Protein AF-A0A101HZG8-F1 (afdb_monomer)

pLDDT: mean 70.53, std 13.23, range [39.75, 89.06]

Radius of gyration: 19.0 Å; Cα contacts (8 Å, |Δi|>4): 57; chains: 1; bounding box: 35×43×52 Å

Organism: NCBI:txid1635277

Mean predicted aligned error: 13.0 Å

Sequence (69 aa):
MEGAHIGIWSNGDEIIRLHREDPDLFVEIPQIPKVSETLKDILTERRTFKWLEKHNELKQGKIHLKKFY

Structure (mmCIF, N/CA/C/O backbone):
data_AF-A0A101HZG8-F1
#
_entry.id   AF-A0A101HZG8-F1
#
loop_
_atom_site.group_PDB
_atom_site.id
_atom_site.type_symbol
_atom_site.label_atom_id
_atom_site.label_alt_id
_atom_site.label_comp_id
_atom_site.label_asym_id
_atom_site.label_entity_id
_atom_site.label_seq_id
_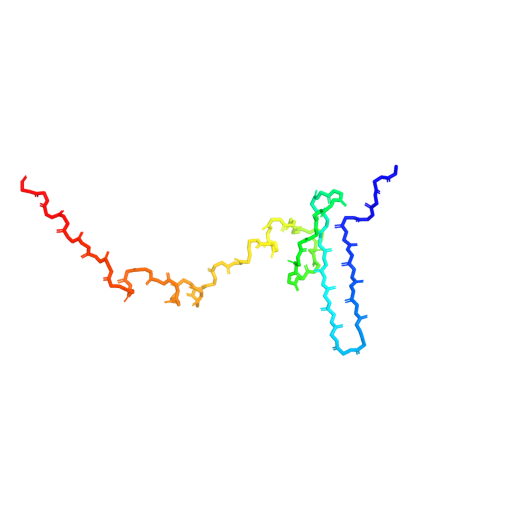atom_site.pdbx_PDB_ins_code
_atom_site.Cartn_x
_atom_site.Cartn_y
_atom_site.Cartn_z
_atom_site.occupancy
_atom_site.B_iso_or_equiv
_atom_site.auth_seq_id
_atom_site.auth_comp_id
_atom_site.auth_asym_id
_atom_site.auth_atom_id
_atom_site.pdbx_PDB_model_num
ATOM 1 N N . MET A 1 1 ? 20.948 5.999 -14.463 1.00 39.75 1 MET A N 1
ATOM 2 C CA . MET A 1 1 ? 19.635 5.507 -14.922 1.00 39.75 1 MET A CA 1
ATOM 3 C C . MET A 1 1 ? 18.849 5.181 -13.674 1.00 39.75 1 MET A C 1
ATOM 5 O O . MET A 1 1 ? 19.111 4.156 -13.056 1.00 39.75 1 MET A O 1
ATOM 9 N N . GLU A 1 2 ? 18.008 6.110 -13.228 1.00 55.62 2 GLU A N 1
ATOM 10 C CA . GLU A 1 2 ? 17.077 5.837 -12.133 1.00 55.62 2 GLU A CA 1
ATOM 11 C C . GLU A 1 2 ? 16.140 4.712 -12.589 1.00 55.62 2 GLU A C 1
ATOM 13 O O . GLU A 1 2 ? 15.587 4.758 -13.688 1.00 55.62 2 GLU A O 1
ATOM 18 N N . GLY A 1 3 ? 16.090 3.628 -11.813 1.00 60.94 3 GLY A N 1
ATOM 19 C CA . GLY A 1 3 ? 15.250 2.470 -12.118 1.00 60.94 3 GLY A CA 1
ATOM 20 C C . GLY A 1 3 ? 13.762 2.817 -12.042 1.00 60.94 3 GLY A C 1
ATOM 21 O O . GLY A 1 3 ? 13.387 3.879 -11.556 1.00 60.94 3 GLY A O 1
ATOM 22 N N . ALA A 1 4 ? 12.902 1.907 -12.500 1.00 67.25 4 ALA A N 1
ATOM 23 C CA . ALA A 1 4 ? 11.457 2.121 -12.477 1.00 67.25 4 ALA A CA 1
ATOM 24 C C . ALA A 1 4 ? 10.946 2.445 -11.057 1.00 67.25 4 ALA A C 1
ATOM 26 O O . ALA A 1 4 ? 11.243 1.732 -10.100 1.00 67.25 4 ALA A O 1
ATOM 27 N N . HIS A 1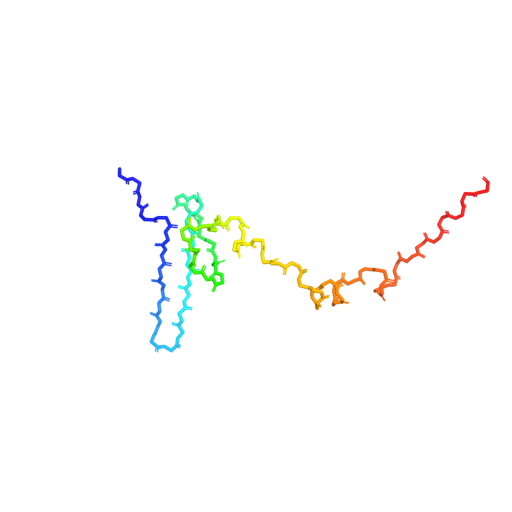 5 ? 10.145 3.507 -10.939 1.00 75.75 5 HIS A N 1
ATOM 28 C CA . HIS A 1 5 ? 9.572 3.969 -9.668 1.00 75.75 5 HIS A CA 1
ATOM 29 C C . HIS A 1 5 ? 8.451 3.057 -9.132 1.00 75.75 5 HIS A C 1
ATOM 31 O O . HIS A 1 5 ? 8.000 3.235 -8.000 1.00 75.75 5 HIS A O 1
ATOM 37 N N . ILE A 1 6 ? 7.969 2.103 -9.937 1.00 82.62 6 ILE A N 1
ATOM 38 C CA . ILE A 1 6 ? 6.897 1.165 -9.579 1.00 82.62 6 ILE A CA 1
ATOM 39 C C . ILE A 1 6 ? 7.311 -0.248 -9.996 1.00 82.62 6 ILE A C 1
ATOM 41 O O . ILE A 1 6 ? 7.699 -0.473 -11.143 1.00 82.62 6 ILE A O 1
ATOM 45 N N . GLY A 1 7 ? 7.198 -1.192 -9.064 1.00 86.38 7 GLY A N 1
ATOM 46 C CA . GLY A 1 7 ? 7.353 -2.625 -9.278 1.00 86.38 7 GLY A CA 1
ATOM 47 C C . GLY A 1 7 ? 6.034 -3.362 -9.053 1.00 86.38 7 GLY A C 1
ATOM 48 O O . GLY A 1 7 ? 5.222 -2.973 -8.218 1.00 86.38 7 GLY A O 1
ATOM 49 N N . ILE A 1 8 ? 5.815 -4.440 -9.800 1.00 84.12 8 ILE A N 1
ATOM 50 C CA . ILE A 1 8 ? 4.684 -5.348 -9.595 1.00 84.12 8 ILE A CA 1
ATOM 51 C C . ILE A 1 8 ? 5.268 -6.731 -9.341 1.00 84.12 8 ILE A C 1
ATOM 53 O O . ILE A 1 8 ? 6.065 -7.221 -10.139 1.00 84.12 8 ILE A O 1
ATOM 57 N N . TRP A 1 9 ? 4.879 -7.346 -8.232 1.00 86.31 9 TRP A N 1
ATOM 58 C CA . TRP A 1 9 ? 5.239 -8.713 -7.891 1.00 86.31 9 TRP A CA 1
ATOM 59 C C . TRP A 1 9 ? 3.981 -9.577 -7.880 1.00 86.31 9 TRP A C 1
ATOM 61 O O . TRP A 1 9 ? 2.930 -9.142 -7.418 1.00 86.31 9 TRP A O 1
ATOM 71 N N . SER A 1 10 ? 4.064 -10.795 -8.405 1.00 86.19 10 SER A N 1
ATOM 72 C CA . SER A 1 10 ? 2.955 -11.743 -8.369 1.00 86.19 10 SER A CA 1
ATOM 73 C C . SER A 1 10 ? 3.479 -13.166 -8.266 1.00 86.19 10 SER A C 1
ATOM 75 O O . SER A 1 10 ? 4.492 -13.501 -8.879 1.00 86.19 10 SER A O 1
ATOM 77 N N . ASN A 1 11 ? 2.771 -13.996 -7.506 1.00 87.81 11 ASN A N 1
ATOM 78 C CA . ASN A 1 11 ? 3.016 -15.434 -7.383 1.00 87.81 11 ASN A CA 1
ATOM 79 C C . ASN A 1 11 ? 1.998 -16.278 -8.183 1.00 87.81 11 ASN A C 1
ATOM 81 O O . ASN A 1 11 ? 1.995 -17.499 -8.060 1.00 87.81 11 ASN A O 1
ATOM 85 N N . GLY A 1 12 ? 1.145 -15.644 -8.999 1.00 83.62 12 GLY A N 1
ATOM 86 C CA . GLY A 1 12 ? 0.103 -16.298 -9.800 1.00 83.62 12 GLY A CA 1
ATOM 87 C C . GLY A 1 12 ? -1.282 -16.352 -9.147 1.00 83.62 12 GLY A C 1
ATOM 88 O O . GLY A 1 12 ? -2.266 -16.445 -9.875 1.00 83.62 12 GLY A O 1
ATOM 89 N N . ASP A 1 13 ? -1.369 -16.228 -7.822 1.00 89.06 13 ASP A N 1
ATOM 90 C CA . ASP A 1 13 ? -2.637 -16.122 -7.079 1.00 89.06 13 ASP A CA 1
ATOM 91 C C . ASP A 1 13 ? -2.852 -14.686 -6.572 1.00 89.06 13 ASP A C 1
ATOM 93 O O . ASP A 1 13 ? -3.929 -14.102 -6.686 1.00 89.06 13 ASP A O 1
ATOM 97 N N . GLU A 1 14 ? -1.764 -14.065 -6.120 1.00 84.75 14 GLU A N 1
ATOM 98 C CA . GLU A 1 14 ? -1.736 -12.735 -5.537 1.00 84.75 14 GLU A CA 1
ATOM 99 C C . GLU A 1 14 ? -0.875 -11.783 -6.369 1.00 84.75 14 GLU A C 1
ATOM 101 O O . GLU A 1 14 ? 0.072 -12.176 -7.063 1.00 84.75 14 GLU A O 1
ATOM 106 N N . ILE A 1 15 ? -1.210 -10.495 -6.295 1.00 84.25 15 ILE A N 1
ATOM 107 C CA . ILE A 1 15 ? -0.465 -9.415 -6.940 1.00 84.25 15 ILE A CA 1
ATOM 108 C C . ILE A 1 15 ? -0.213 -8.328 -5.904 1.00 84.25 15 ILE A C 1
ATOM 110 O O . ILE A 1 15 ? -1.155 -7.747 -5.365 1.00 84.25 15 ILE A O 1
ATOM 114 N N . ILE A 1 16 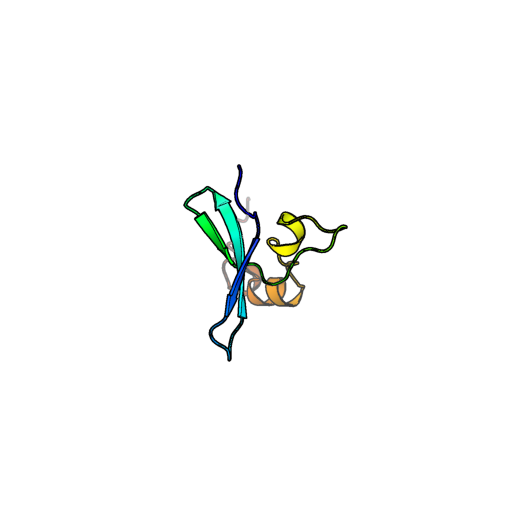? 1.060 -8.006 -5.705 1.00 83.00 16 ILE A N 1
ATOM 115 C CA . ILE A 1 16 ? 1.531 -6.923 -4.853 1.00 83.00 16 ILE A CA 1
ATOM 116 C C . ILE A 1 16 ? 2.091 -5.817 -5.743 1.00 83.00 16 ILE A C 1
ATOM 118 O O . ILE A 1 16 ? 2.845 -6.059 -6.689 1.00 83.00 16 ILE A O 1
ATOM 122 N N . ARG A 1 17 ? 1.702 -4.579 -5.453 1.00 87.88 17 ARG A N 1
ATOM 123 C CA . ARG A 1 17 ? 2.148 -3.386 -6.177 1.00 87.88 17 ARG A CA 1
ATOM 124 C C . ARG A 1 17 ? 3.052 -2.609 -5.236 1.00 87.88 17 ARG A C 1
ATOM 126 O O . ARG A 1 17 ? 2.647 -2.296 -4.123 1.00 87.88 17 ARG A O 1
ATOM 133 N N . LEU A 1 18 ? 4.265 -2.310 -5.673 1.00 84.69 18 LEU A N 1
ATOM 134 C CA . LEU A 1 18 ? 5.298 -1.676 -4.865 1.00 84.69 18 LEU A CA 1
ATOM 135 C C . LEU A 1 18 ? 5.717 -0.362 -5.517 1.00 84.69 18 LEU A C 1
ATOM 137 O O . LEU A 1 18 ? 5.963 -0.303 -6.719 1.00 84.69 18 LEU A O 1
ATOM 141 N N . HIS A 1 19 ? 5.840 0.685 -4.719 1.00 84.81 19 HIS A N 1
ATOM 142 C CA . HIS A 1 19 ? 6.471 1.936 -5.101 1.00 84.81 19 HIS A CA 1
ATOM 143 C C . HIS A 1 19 ? 7.857 2.037 -4.465 1.00 84.81 19 HIS A C 1
ATOM 145 O O . HIS A 1 19 ? 8.027 1.713 -3.292 1.00 84.81 19 HIS A O 1
ATOM 151 N N . ARG A 1 20 ? 8.839 2.506 -5.235 1.00 83.62 20 ARG A N 1
ATOM 152 C CA . ARG A 1 20 ? 10.203 2.743 -4.764 1.00 83.62 20 ARG A CA 1
ATOM 153 C C . ARG A 1 20 ? 10.367 4.204 -4.345 1.00 83.62 20 ARG A C 1
ATOM 155 O O . ARG A 1 20 ? 10.437 5.066 -5.220 1.00 83.62 20 ARG A O 1
ATOM 162 N N . GLU A 1 21 ? 10.442 4.446 -3.038 1.00 78.00 21 GLU A N 1
ATOM 163 C CA . GLU A 1 21 ? 10.680 5.785 -2.471 1.00 78.00 21 GLU A CA 1
ATOM 164 C C . GLU A 1 21 ? 12.182 6.087 -2.410 1.00 78.00 21 GLU A C 1
ATOM 166 O O . GLU A 1 21 ? 12.632 7.122 -2.895 1.00 78.00 21 GLU A O 1
ATOM 171 N N . ASP A 1 22 ? 12.961 5.115 -1.935 1.00 76.88 22 ASP A N 1
ATOM 172 C CA . ASP A 1 22 ? 14.419 5.162 -1.870 1.00 76.88 22 ASP A CA 1
ATOM 173 C C . ASP A 1 22 ? 15.019 3.909 -2.518 1.00 76.88 22 ASP A C 1
ATOM 175 O O . ASP A 1 22 ? 14.324 2.904 -2.715 1.00 76.88 22 ASP A O 1
ATOM 179 N N . PRO A 1 23 ? 16.318 3.916 -2.870 1.00 76.31 23 PRO A N 1
ATOM 180 C CA . PRO A 1 23 ? 16.947 2.776 -3.512 1.00 76.31 23 PRO A CA 1
ATOM 181 C C . PRO A 1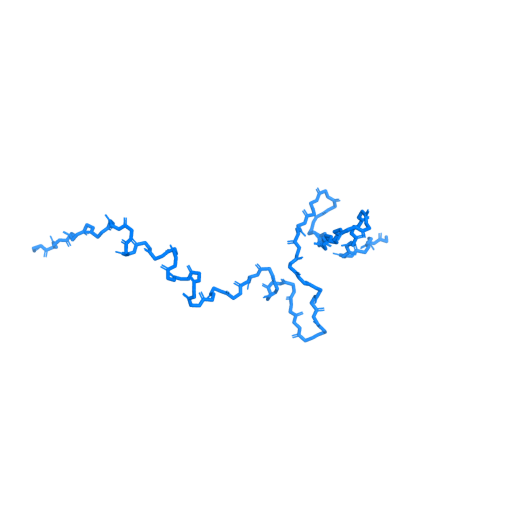 23 ? 16.773 1.452 -2.760 1.00 76.31 23 PRO A C 1
ATOM 183 O O . PRO A 1 23 ? 16.658 0.420 -3.427 1.00 76.31 23 PRO A O 1
ATOM 186 N N . ASP A 1 24 ? 16.681 1.530 -1.433 1.00 78.44 24 ASP A N 1
ATOM 187 C CA . ASP A 1 24 ? 16.535 0.425 -0.487 1.00 78.44 24 ASP A CA 1
ATOM 188 C C . ASP A 1 24 ? 15.131 0.336 0.150 1.00 78.44 24 ASP A C 1
ATOM 190 O O . ASP A 1 24 ? 14.881 -0.567 0.949 1.00 78.44 24 ASP A O 1
ATOM 194 N N . LEU A 1 25 ? 14.200 1.242 -0.190 1.00 75.00 25 LEU A N 1
ATOM 195 C CA . LEU A 1 25 ? 12.864 1.300 0.413 1.00 75.00 25 LEU A CA 1
ATOM 196 C C . LEU A 1 25 ? 11.758 1.122 -0.628 1.00 75.00 25 LEU A C 1
ATOM 198 O O . LEU A 1 25 ? 11.543 1.963 -1.506 1.00 75.00 25 LEU A O 1
ATOM 202 N N . PHE A 1 26 ? 11.003 0.038 -0.460 1.00 81.50 26 PHE A N 1
ATOM 203 C CA . PHE A 1 26 ? 9.820 -0.269 -1.254 1.00 81.50 26 PHE A CA 1
ATOM 204 C C . PHE A 1 26 ? 8.584 -0.252 -0.360 1.00 81.50 26 PHE A C 1
ATOM 206 O O . PHE A 1 26 ? 8.548 -0.915 0.676 1.00 81.50 26 PHE A O 1
ATOM 213 N N . VAL A 1 27 ? 7.569 0.499 -0.777 1.00 78.75 27 VAL A N 1
ATOM 214 C CA . VAL A 1 27 ? 6.304 0.667 -0.061 1.00 78.75 27 VAL A CA 1
ATOM 215 C C . VAL A 1 27 ? 5.186 0.040 -0.880 1.00 78.75 27 VAL A C 1
ATOM 217 O O . VAL A 1 27 ? 5.074 0.290 -2.079 1.00 78.75 27 VAL A O 1
ATOM 220 N N . GLU A 1 28 ? 4.348 -0.775 -0.246 1.00 82.00 28 GLU A N 1
ATOM 221 C CA . GLU A 1 28 ? 3.174 -1.342 -0.906 1.00 82.00 28 GLU A CA 1
ATOM 222 C C . GLU A 1 28 ? 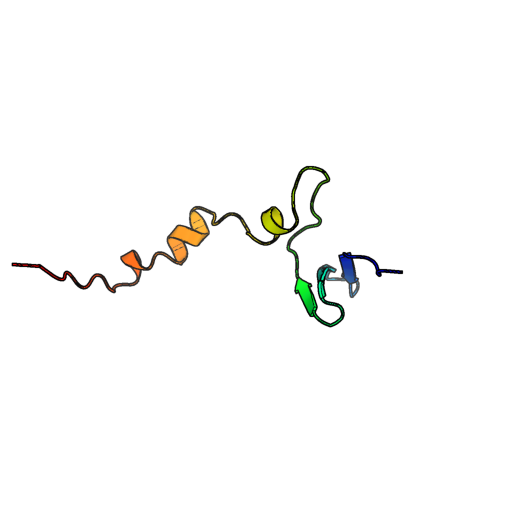2.132 -0.258 -1.190 1.00 82.00 28 GLU A C 1
ATOM 224 O O . GLU A 1 28 ? 1.779 0.537 -0.318 1.00 82.00 28 GLU A O 1
ATOM 229 N N . ILE A 1 29 ? 1.641 -0.229 -2.430 1.00 84.25 29 ILE A N 1
ATOM 230 C CA . ILE A 1 29 ? 0.574 0.668 -2.863 1.00 84.25 29 ILE A CA 1
ATOM 231 C C . ILE A 1 29 ? -0.707 -0.127 -3.134 1.00 84.25 29 ILE A C 1
ATOM 233 O O . ILE A 1 29 ? -0.660 -1.182 -3.773 1.00 84.25 29 ILE A O 1
ATOM 237 N N . PRO A 1 30 ? -1.884 0.389 -2.739 1.00 79.62 30 PRO A N 1
ATOM 238 C CA . PRO A 1 30 ? -3.144 -0.317 -2.965 1.00 79.62 30 PRO A CA 1
ATOM 239 C C . PRO A 1 30 ? -3.481 -0.421 -4.461 1.00 79.62 30 PRO A C 1
ATOM 241 O O . PRO A 1 30 ? -4.035 -1.421 -4.927 1.00 79.62 30 PRO A O 1
ATOM 244 N N . GLN A 1 31 ? -3.114 0.597 -5.244 1.00 82.69 31 GLN A N 1
ATOM 245 C CA . GLN A 1 31 ? -3.396 0.685 -6.675 1.00 82.69 31 GLN A CA 1
ATOM 246 C C . GLN A 1 31 ? -2.315 1.467 -7.424 1.00 82.69 31 GLN A C 1
ATOM 248 O O . GLN A 1 31 ? -1.561 2.226 -6.825 1.00 82.69 31 GLN A O 1
ATOM 253 N N . ILE A 1 32 ? -2.271 1.305 -8.747 1.00 84.75 32 ILE A N 1
ATOM 254 C CA . ILE A 1 32 ? -1.402 2.103 -9.62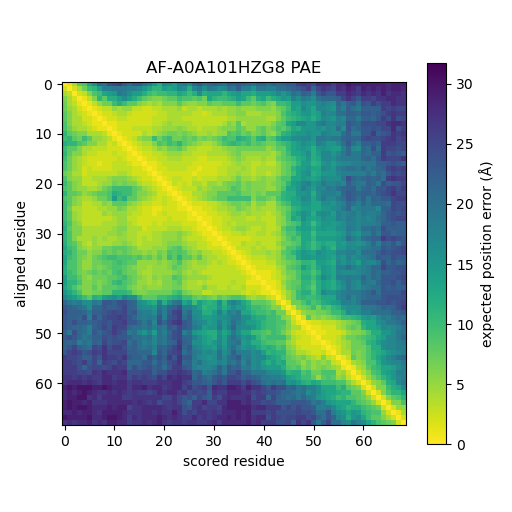0 1.00 84.75 32 ILE A CA 1
ATOM 255 C C . ILE A 1 32 ? -2.041 3.493 -9.783 1.00 84.75 32 ILE A C 1
ATOM 257 O O . ILE A 1 32 ? -3.226 3.558 -10.125 1.00 84.75 32 ILE A O 1
ATOM 261 N N . PRO A 1 33 ? -1.300 4.592 -9.551 1.00 81.06 33 PRO A N 1
ATOM 262 C CA . PRO A 1 33 ? -1.851 5.934 -9.682 1.00 81.06 33 PRO A CA 1
ATOM 263 C C . PRO A 1 33 ? -2.205 6.221 -11.141 1.00 81.06 33 PRO A C 1
ATOM 265 O O . PRO A 1 33 ? -1.482 5.844 -12.068 1.00 81.06 33 PRO A O 1
ATOM 268 N N . LYS A 1 34 ? -3.328 6.906 -11.355 1.00 82.19 34 LYS A N 1
ATOM 269 C CA . LYS A 1 34 ? -3.685 7.430 -12.676 1.00 82.19 34 LYS A CA 1
ATOM 270 C C . LYS A 1 34 ? -2.838 8.658 -12.989 1.00 82.19 34 LYS A C 1
ATOM 272 O O . LYS A 1 34 ? -2.323 9.307 -12.091 1.00 82.19 34 LYS A O 1
ATOM 277 N N . VAL A 1 35 ? -2.778 9.041 -14.264 1.00 82.06 35 VAL A N 1
ATOM 278 C CA . VAL A 1 35 ? -2.015 10.224 -14.716 1.00 82.06 35 VAL A CA 1
ATOM 279 C C . VAL A 1 35 ? -2.419 11.529 -14.008 1.00 82.06 35 VAL A C 1
ATOM 281 O O . VAL A 1 35 ? -1.632 12.465 -13.939 1.00 82.06 35 VAL A O 1
ATOM 284 N N . SER A 1 36 ? -3.645 11.594 -13.485 1.00 81.69 36 SER A N 1
ATOM 285 C CA . SER A 1 36 ? -4.187 12.751 -12.766 1.00 81.69 36 SER A CA 1
ATOM 286 C C . SER A 1 36 ? -4.021 12.674 -11.243 1.00 81.69 36 SER A C 1
ATOM 288 O O . SER A 1 36 ? -4.392 13.624 -10.562 1.00 81.69 36 SER A O 1
ATOM 290 N N . GLU A 1 37 ? -3.529 11.557 -10.701 1.00 78.19 37 GLU A N 1
ATOM 291 C CA . GLU A 1 37 ? -3.421 11.303 -9.261 1.00 78.19 37 GLU A CA 1
ATOM 292 C C . GLU A 1 37 ? -1.949 11.220 -8.850 1.00 78.19 37 GLU A C 1
ATOM 294 O O . GLU A 1 37 ? -1.118 10.645 -9.554 1.00 78.19 37 GLU A O 1
ATOM 299 N N . THR A 1 38 ? -1.610 11.787 -7.691 1.00 79.00 38 THR A N 1
ATOM 300 C CA . THR A 1 38 ? -0.238 11.716 -7.174 1.00 79.00 38 THR A CA 1
ATOM 301 C C . THR A 1 38 ? -0.053 10.442 -6.356 1.00 79.00 38 THR A C 1
ATOM 303 O O . THR A 1 38 ? -0.995 9.915 -5.771 1.00 79.00 38 THR A O 1
ATOM 306 N N . LEU A 1 39 ? 1.187 9.968 -6.223 1.00 75.44 39 LEU A N 1
ATOM 307 C CA . LEU A 1 39 ? 1.492 8.849 -5.335 1.00 75.44 39 LEU A CA 1
ATOM 308 C C . LEU A 1 39 ? 1.033 9.104 -3.880 1.00 75.44 39 LEU A C 1
ATOM 310 O O . LEU A 1 39 ? 0.517 8.219 -3.206 1.00 75.44 39 LEU A O 1
ATOM 314 N N . LYS A 1 40 ? 1.144 10.353 -3.414 1.00 73.75 40 LYS A N 1
ATOM 315 C CA . LYS A 1 40 ? 0.592 10.769 -2.120 1.00 73.75 40 LYS A CA 1
ATOM 316 C C . LYS A 1 40 ? -0.925 10.597 -2.037 1.00 73.75 40 LYS A C 1
ATOM 318 O O . LYS A 1 40 ? -1.391 10.248 -0.963 1.00 73.75 40 LYS A O 1
ATOM 323 N N . ASP A 1 41 ? -1.679 10.797 -3.118 1.00 73.19 41 ASP A N 1
ATOM 324 C CA . ASP A 1 41 ? -3.137 10.595 -3.129 1.00 73.19 41 ASP A CA 1
ATOM 325 C C . ASP A 1 41 ? -3.524 9.118 -2.991 1.00 73.19 41 ASP A C 1
ATOM 327 O O . ASP A 1 41 ? -4.539 8.809 -2.373 1.00 73.19 41 ASP A O 1
ATOM 331 N N . ILE A 1 42 ? -2.720 8.196 -3.532 1.00 75.50 42 ILE A N 1
ATOM 332 C CA . ILE A 1 42 ? -2.987 6.753 -3.416 1.00 75.50 42 ILE A CA 1
ATOM 333 C C . ILE A 1 42 ? -2.457 6.141 -2.111 1.00 75.50 42 ILE A C 1
ATOM 335 O O . ILE A 1 42 ? -3.047 5.182 -1.622 1.00 75.50 42 ILE A O 1
ATOM 339 N N . LEU A 1 43 ? -1.358 6.673 -1.558 1.00 70.06 43 LEU A N 1
ATOM 340 C CA . LEU A 1 43 ? -0.762 6.241 -0.285 1.00 70.06 43 LEU A CA 1
ATOM 341 C C . LEU A 1 43 ? -1.506 6.829 0.910 1.00 70.06 43 LEU A C 1
ATOM 343 O O . LEU A 1 43 ? -1.698 6.167 1.928 1.00 70.06 43 LEU A O 1
ATOM 347 N N . THR A 1 44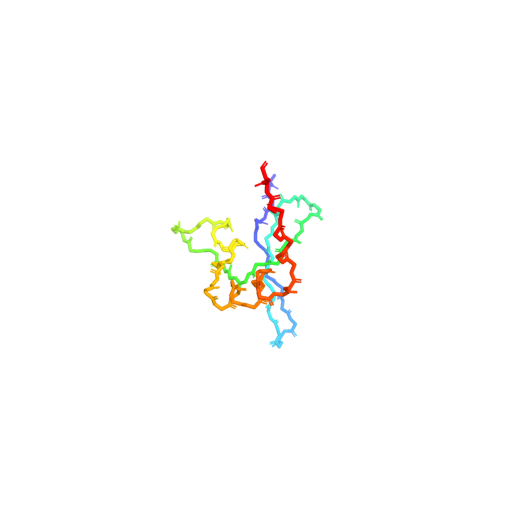 ? -1.965 8.073 0.774 1.00 61.84 44 THR A N 1
ATOM 348 C CA . THR A 1 44 ? -2.932 8.674 1.689 1.00 61.84 44 THR A CA 1
ATOM 349 C C . THR A 1 44 ? -4.294 8.129 1.303 1.00 61.84 44 THR A C 1
ATOM 351 O O . THR A 1 44 ? -5.143 8.846 0.777 1.00 61.84 44 THR A O 1
ATOM 354 N N . GLU A 1 45 ? -4.487 6.827 1.528 1.00 54.34 45 GLU A N 1
ATOM 355 C CA . GLU A 1 45 ? -5.789 6.189 1.432 1.00 54.34 45 GLU A CA 1
ATOM 356 C C . GLU A 1 45 ? -6.799 7.134 2.086 1.00 54.34 45 GLU A C 1
ATOM 358 O O . GLU A 1 45 ? -6.602 7.556 3.235 1.00 54.34 45 GLU A O 1
ATOM 363 N N . ARG A 1 46 ? -7.818 7.568 1.321 1.00 51.84 46 ARG A N 1
ATOM 364 C CA . ARG A 1 46 ? -8.879 8.442 1.834 1.00 51.84 46 ARG A CA 1
ATOM 365 C C . ARG A 1 46 ? -9.247 7.884 3.195 1.00 51.84 46 ARG A C 1
ATOM 367 O O . ARG A 1 46 ? -9.708 6.742 3.249 1.00 51.84 46 ARG A O 1
ATOM 374 N N . ARG A 1 47 ? -9.046 8.659 4.272 1.00 51.69 47 ARG A N 1
ATOM 375 C CA . ARG A 1 47 ? -9.612 8.359 5.591 1.00 51.69 47 ARG A CA 1
ATOM 376 C C . ARG A 1 47 ? -11.113 8.283 5.389 1.00 51.69 47 ARG A C 1
ATOM 378 O O . ARG A 1 47 ? -11.831 9.275 5.468 1.00 51.69 47 ARG A O 1
ATOM 385 N N . THR A 1 48 ? -11.567 7.111 4.980 1.00 56.69 48 THR A N 1
ATOM 386 C CA . THR A 1 48 ? -12.939 6.896 4.573 1.00 56.69 48 THR A CA 1
ATOM 387 C C . THR A 1 48 ? -13.735 7.054 5.854 1.00 56.69 48 THR A C 1
ATOM 389 O O . THR A 1 48 ? -13.222 6.738 6.930 1.00 56.69 48 THR A O 1
ATOM 392 N N . PHE A 1 49 ? -14.969 7.546 5.783 1.00 58.94 49 PHE A N 1
ATOM 393 C CA . PHE A 1 49 ? -15.783 7.735 6.987 1.00 58.94 49 PHE A CA 1
ATOM 394 C C . PHE A 1 49 ? -15.780 6.474 7.881 1.00 58.94 49 PHE A C 1
ATOM 396 O O . PHE A 1 49 ? -15.617 6.577 9.089 1.00 58.94 49 PHE A O 1
ATOM 403 N N . LYS A 1 50 ? -15.746 5.277 7.271 1.00 59.94 50 LYS A N 1
ATOM 404 C CA . LYS A 1 50 ? -15.554 3.984 7.954 1.00 59.94 50 LYS A CA 1
ATOM 405 C C . LYS A 1 50 ? -14.239 3.840 8.742 1.00 59.94 50 LYS A C 1
ATOM 407 O O . LYS A 1 50 ? -14.245 3.272 9.830 1.00 59.94 50 LYS A O 1
ATOM 412 N N . TRP A 1 51 ? -13.113 4.319 8.211 1.00 62.47 51 TRP A N 1
ATOM 413 C CA . TRP A 1 51 ? -11.825 4.325 8.917 1.00 62.47 51 TRP A CA 1
ATOM 414 C C . TRP A 1 51 ? -11.868 5.289 10.108 1.00 62.47 51 TRP A C 1
ATOM 416 O O . TRP A 1 51 ? -11.471 4.904 11.208 1.00 62.47 51 TRP A O 1
ATOM 426 N N . LEU A 1 52 ? -12.424 6.495 9.903 1.00 62.91 52 LEU A N 1
ATOM 427 C CA . LEU A 1 52 ? -12.633 7.493 10.961 1.00 62.91 52 LEU A CA 1
ATOM 428 C C . LEU A 1 52 ? -13.559 6.966 12.059 1.00 62.91 52 LEU A C 1
ATOM 430 O O . LEU A 1 52 ? -13.290 7.196 13.230 1.00 62.91 52 LEU A O 1
ATOM 434 N N . GLU A 1 53 ? -14.612 6.227 11.709 1.00 65.19 53 GLU A N 1
ATOM 435 C CA . GLU A 1 53 ? -15.505 5.595 12.682 1.00 65.19 53 GLU A CA 1
ATOM 436 C C . GLU A 1 53 ? -14.808 4.506 13.504 1.00 65.19 53 GLU A C 1
ATOM 438 O O . GLU A 1 53 ? -15.019 4.435 14.715 1.00 65.19 53 GLU A O 1
ATOM 443 N N . LYS A 1 54 ? -13.969 3.676 12.870 1.00 65.62 54 LYS A N 1
ATOM 444 C CA . LYS A 1 54 ? -13.265 2.566 13.534 1.00 65.62 54 LYS A CA 1
ATOM 445 C C . LYS A 1 54 ? -12.121 3.046 14.437 1.00 65.62 54 LYS A C 1
ATOM 447 O O . LYS A 1 54 ? -11.914 2.479 15.507 1.00 65.62 54 LYS A O 1
ATOM 452 N N . HIS A 1 55 ? -11.417 4.099 14.025 1.00 60.41 55 HIS A N 1
ATOM 453 C CA . HIS A 1 55 ? -10.303 4.708 14.763 1.00 60.41 55 HIS A CA 1
ATOM 454 C C . HIS A 1 55 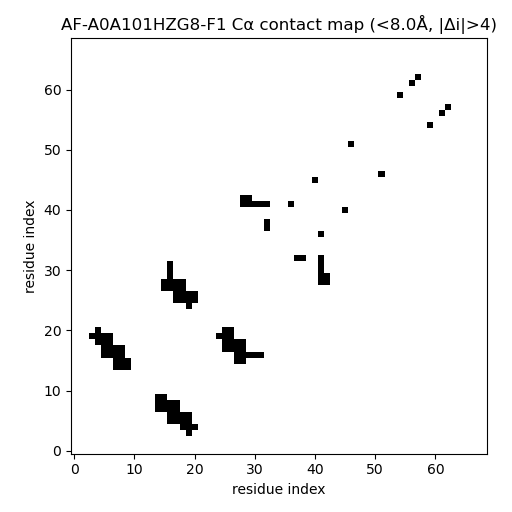? -10.717 5.982 15.510 1.00 60.41 55 HIS A C 1
ATOM 456 O O . HIS A 1 55 ? -9.881 6.826 15.818 1.00 60.41 55 HIS A O 1
ATOM 462 N N . ASN A 1 56 ? -12.010 6.147 15.803 1.00 61.94 56 ASN A N 1
ATOM 463 C CA . ASN A 1 56 ? -12.489 7.296 16.556 1.00 61.94 56 ASN A CA 1
ATOM 464 C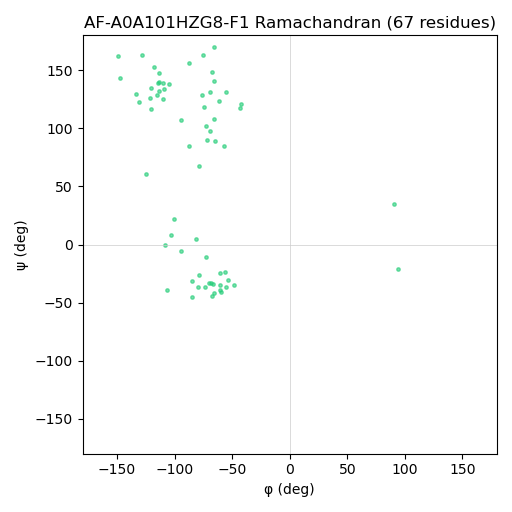 C . ASN A 1 56 ? -12.006 7.222 18.017 1.00 61.94 56 ASN A C 1
ATOM 466 O O . ASN A 1 56 ? -12.630 6.571 18.856 1.00 61.94 56 ASN A O 1
ATOM 470 N N . GLU A 1 57 ? -10.923 7.929 18.334 1.00 60.91 57 GLU A N 1
ATOM 471 C CA . GLU A 1 57 ? -10.351 8.025 19.684 1.00 60.91 57 GLU A CA 1
ATOM 472 C C . GLU A 1 57 ? -11.332 8.624 20.715 1.00 60.91 57 GLU A C 1
ATOM 474 O O . GLU A 1 57 ? -11.260 8.292 21.899 1.00 60.91 57 GLU A O 1
ATOM 479 N N . LEU A 1 58 ? -12.324 9.422 20.280 1.00 60.91 58 LEU A N 1
ATOM 480 C CA . LEU A 1 58 ? -13.402 9.922 21.150 1.00 60.91 58 LEU A CA 1
ATOM 481 C C . LEU A 1 58 ? -14.371 8.805 21.564 1.00 60.91 58 LEU A C 1
ATOM 483 O O . LEU A 1 58 ? -14.887 8.830 22.680 1.00 60.91 58 LEU A O 1
ATOM 487 N N . LYS A 1 59 ? -14.606 7.810 20.694 1.00 57.69 59 LYS A N 1
ATOM 488 C CA . LYS A 1 59 ? -15.400 6.611 21.028 1.00 57.69 59 LYS A CA 1
ATOM 489 C C . LYS A 1 59 ? -14.598 5.587 21.838 1.00 57.69 59 LYS A C 1
ATOM 491 O O . LYS A 1 59 ? -15.200 4.831 22.591 1.00 57.69 59 LYS A O 1
ATOM 496 N N . GLN A 1 60 ? -13.268 5.563 21.709 1.00 57.62 60 GLN A N 1
ATOM 497 C CA . GLN A 1 60 ? -12.390 4.613 22.413 1.00 57.62 60 GLN A CA 1
ATOM 498 C C . GLN A 1 60 ? -12.050 5.010 23.867 1.00 57.62 60 GLN A C 1
ATOM 500 O O . GLN A 1 60 ? -11.321 4.292 24.546 1.00 57.62 60 GLN A O 1
ATOM 505 N N . GLY A 1 61 ? -12.637 6.090 24.397 1.00 52.66 61 GLY A N 1
ATOM 506 C CA . GLY A 1 61 ? -12.790 6.245 25.849 1.00 52.66 61 GLY A CA 1
ATOM 507 C C . GLY A 1 61 ? -11.664 6.966 26.596 1.00 52.66 61 GLY A C 1
ATOM 508 O O . GLY A 1 61 ? -11.416 6.649 27.756 1.00 52.66 61 GLY A O 1
ATOM 509 N N . LYS A 1 62 ? -11.017 7.979 26.004 1.00 55.50 62 LYS A N 1
ATOM 510 C CA . LYS A 1 62 ? -10.168 8.926 26.760 1.00 55.50 62 LYS A CA 1
ATOM 511 C C . LYS A 1 62 ? -10.576 10.382 26.542 1.00 55.50 62 LYS A C 1
ATOM 513 O O . LYS A 1 62 ? -9.782 11.210 26.112 1.00 55.50 62 LYS A O 1
ATOM 518 N N . ILE A 1 63 ? -11.813 10.722 26.898 1.00 55.03 63 ILE A N 1
ATOM 519 C CA . ILE A 1 63 ? -12.178 12.124 27.138 1.00 55.03 63 ILE A CA 1
ATOM 520 C C . ILE A 1 63 ? -11.878 12.479 28.598 1.00 55.03 63 ILE A C 1
ATOM 522 O O . ILE A 1 63 ? -12.738 12.416 29.473 1.00 55.03 63 ILE A O 1
ATOM 526 N N . HIS A 1 64 ? -10.633 12.854 28.894 1.00 54.00 64 HIS A N 1
ATOM 527 C CA . HIS A 1 64 ? -10.361 13.561 30.143 1.00 54.00 64 HIS A CA 1
ATOM 528 C C . HIS A 1 64 ? -10.901 14.986 30.010 1.00 54.00 64 HIS A C 1
ATOM 530 O O . HIS A 1 64 ? -10.289 15.843 29.376 1.00 54.00 64 HIS A O 1
ATOM 536 N N . LEU A 1 65 ? -12.065 15.239 30.613 1.00 51.25 65 LEU A N 1
ATOM 537 C CA . LEU A 1 65 ? -12.577 16.588 30.832 1.00 51.25 65 LEU A CA 1
ATOM 538 C C . LEU A 1 65 ? -11.632 17.314 31.798 1.00 51.25 65 LEU A C 1
ATOM 540 O O . LEU A 1 65 ? -11.834 17.291 33.011 1.00 51.25 65 LEU A O 1
ATOM 544 N N . LYS A 1 66 ? -10.596 17.980 31.280 1.00 56.66 66 LYS A N 1
ATOM 545 C CA . LYS A 1 66 ? -9.921 19.033 32.042 1.00 56.66 66 LYS A CA 1
ATOM 546 C C . LYS A 1 66 ? -10.880 20.223 32.094 1.00 56.66 66 LYS A C 1
ATOM 548 O O . LYS A 1 66 ? -10.896 21.064 31.201 1.00 56.66 66 LYS A O 1
ATOM 553 N N . LYS A 1 67 ? -11.731 20.254 33.122 1.00 47.38 67 LYS A N 1
ATOM 554 C CA . LYS A 1 67 ? -12.437 21.476 33.512 1.00 47.38 67 LYS A CA 1
ATOM 555 C C . LYS A 1 67 ? -11.382 22.457 34.012 1.00 47.38 67 LYS A C 1
ATOM 557 O O . LYS A 1 67 ? -10.799 22.240 35.070 1.00 47.38 67 LYS A O 1
ATOM 562 N N . PHE A 1 68 ? -11.118 23.493 33.230 1.00 50.44 68 PHE A N 1
ATOM 563 C CA . PHE A 1 68 ? -10.503 24.700 33.761 1.00 50.44 68 PHE A CA 1
ATOM 564 C C . PHE A 1 68 ? -11.593 25.436 34.555 1.00 50.44 68 PHE A C 1
ATOM 566 O O . PHE A 1 68 ? -12.659 25.716 34.003 1.00 50.44 68 PHE A O 1
ATOM 573 N N . TYR A 1 69 ? -11.354 25.607 35.859 1.00 44.03 69 TYR A N 1
ATOM 574 C CA . TYR A 1 69 ? -12.076 26.541 36.728 1.00 44.03 69 TYR A CA 1
ATOM 575 C C . TYR A 1 69 ? -11.516 27.948 36.533 1.00 44.03 69 TYR A C 1
ATOM 577 O O . TYR A 1 69 ? -10.293 28.042 36.272 1.00 44.03 69 TYR A O 1
#

Foldseek 3Di:
DDDDQKDWDDPPVDIWIWGDPDPPDIDTFPDDDDPPGDSCRRVPPPCPVVVCVVPVVVVVDPPPPPDDD

Solvent-accessible surface area (backbone atoms only — not comparable to full-atom values): 4678 Å² total; per-residue (Å²): 132,86,71,77,57,61,50,78,48,68,82,86,86,53,77,49,39,32,34,48,84,45,103,90,40,75,44,82,37,91,64,83,68,51,98,90,49,49,68,65,60,55,68,51,56,74,79,40,71,69,52,50,63,75,67,34,59,79,79,71,67,71,78,77,80,79,76,81,128

Secondary structure (DSSP, 8-state):
-PPPSEEEEE-SS-EEEEEEEETTEEEE-SSPPPTTS-HHHHHS----HHHHHHT-TTTTT--------